Protein AF-A0A931TR23-F1 (afdb_monomer_lite)

Foldseek 3Di:
DCLDDPVLVVLLVVLVVLLVVLVVQLPDPDDPDPPDNPVCTNPDCCNVPVSVVSNVVSVVSNVCSSPVHPDPPPDD

Secondary structure (DSSP, 8-state):
-----HHHHHHHHHHHHHHHHHHHHHS----S-TT---HHHHT-HIIIIIHHHHHHHHHHHHHHHHHS--------

pLDDT: mean 73.88, std 14.96, range [40.53, 93.69]

Structure (mmCIF, N/CA/C/O backbone):
data_AF-A0A931TR23-F1
#
_entry.id   AF-A0A931TR23-F1
#
loop_
_atom_site.group_PDB
_atom_site.id
_atom_site.type_symbol
_atom_site.label_atom_id
_atom_site.label_alt_id
_atom_site.label_comp_id
_atom_site.label_asym_id
_atom_site.label_entity_id
_atom_site.label_seq_id
_atom_site.pdbx_PDB_ins_code
_atom_site.Cartn_x
_atom_site.Cartn_y
_atom_site.Cartn_z
_atom_site.occupancy
_atom_site.B_iso_or_equiv
_atom_site.auth_seq_id
_atom_site.auth_comp_id
_atom_site.auth_asym_id
_atom_site.auth_atom_id
_atom_site.pdbx_PDB_model_num
ATOM 1 N N . MET A 1 1 ? -22.867 8.854 8.090 1.00 42.50 1 MET A N 1
ATOM 2 C CA . MET A 1 1 ? -21.840 7.929 7.566 1.00 42.50 1 MET A CA 1
ATOM 3 C C . MET A 1 1 ? -20.573 8.071 8.405 1.00 42.50 1 MET A C 1
ATOM 5 O O . MET A 1 1 ? -19.677 8.806 8.037 1.00 42.50 1 MET A O 1
ATOM 9 N N . PHE A 1 2 ? -20.516 7.426 9.573 1.00 47.22 2 PHE A N 1
ATOM 10 C CA . PHE A 1 2 ? -19.313 7.395 10.417 1.00 47.22 2 PHE A CA 1
ATOM 11 C C . PHE A 1 2 ? -18.943 5.933 10.663 1.00 47.22 2 PHE A C 1
ATOM 13 O O . PHE A 1 2 ? -19.164 5.385 11.735 1.00 47.22 2 PHE A O 1
ATOM 20 N N . ALA A 1 3 ? -18.451 5.278 9.609 1.00 55.22 3 ALA A N 1
ATOM 21 C CA . ALA A 1 3 ? -18.023 3.879 9.653 1.00 55.22 3 ALA A CA 1
ATOM 22 C C . ALA A 1 3 ? -16.604 3.699 10.235 1.00 55.22 3 ALA A C 1
ATOM 24 O O . ALA A 1 3 ? -16.127 2.576 10.349 1.00 55.22 3 ALA A O 1
ATOM 25 N N . PHE A 1 4 ? -15.920 4.786 10.607 1.00 55.25 4 PHE A N 1
ATOM 26 C CA . PHE A 1 4 ? -14.509 4.760 10.982 1.00 55.25 4 PHE A CA 1
ATOM 27 C C . PHE A 1 4 ? -14.300 5.210 12.427 1.00 55.25 4 PHE A C 1
ATOM 29 O O . PHE A 1 4 ? -14.552 6.358 12.785 1.00 55.25 4 PHE A O 1
ATOM 36 N N . GLN A 1 5 ? -13.810 4.290 13.257 1.00 59.00 5 GLN A N 1
ATOM 37 C CA . GLN A 1 5 ? -13.297 4.585 14.594 1.00 59.00 5 GLN A CA 1
ATOM 38 C C . GLN A 1 5 ? -11.763 4.676 14.551 1.00 59.00 5 GLN A C 1
ATOM 40 O O . GLN A 1 5 ? -11.127 4.023 13.722 1.00 59.00 5 GLN A O 1
ATOM 45 N N . LYS A 1 6 ? -11.172 5.493 15.436 1.00 61.25 6 LYS A N 1
ATOM 46 C CA . LYS A 1 6 ? -9.745 5.894 15.433 1.00 61.25 6 LYS A CA 1
ATOM 47 C C . LYS A 1 6 ? -8.748 4.731 15.299 1.00 61.25 6 LYS A C 1
ATOM 49 O O . LYS A 1 6 ? -7.711 4.899 14.665 1.00 61.25 6 LYS A O 1
ATOM 54 N N . ASP A 1 7 ? -9.068 3.556 15.835 1.00 67.12 7 ASP A N 1
ATOM 55 C CA . ASP A 1 7 ? -8.180 2.387 15.785 1.00 67.12 7 ASP A CA 1
ATOM 56 C C . ASP A 1 7 ? -8.101 1.733 14.398 1.00 67.12 7 ASP A C 1
ATOM 58 O O . ASP A 1 7 ? -7.057 1.196 14.017 1.00 67.12 7 ASP A O 1
ATOM 62 N N . ASN A 1 8 ? -9.164 1.830 13.599 1.00 70.56 8 ASN A N 1
ATOM 63 C CA . ASN A 1 8 ? -9.192 1.276 12.244 1.00 70.56 8 ASN A CA 1
ATOM 64 C C . ASN A 1 8 ? -8.421 2.147 11.248 1.00 70.56 8 ASN A C 1
ATOM 66 O O . ASN A 1 8 ? -7.997 1.665 10.199 1.00 70.56 8 ASN A O 1
ATOM 70 N N . TYR A 1 9 ? -8.193 3.418 11.585 1.00 78.50 9 TYR A N 1
ATOM 71 C CA . TYR A 1 9 ? -7.495 4.364 10.719 1.00 78.50 9 TYR A CA 1
ATOM 72 C C . TYR A 1 9 ? -6.015 4.002 10.528 1.00 78.50 9 TYR A C 1
ATOM 74 O O . TYR A 1 9 ? -5.472 4.177 9.442 1.00 78.50 9 TYR A O 1
ATOM 82 N N . LYS A 1 10 ? -5.376 3.401 11.544 1.00 82.25 10 LYS A N 1
ATOM 83 C CA . LYS A 1 10 ? -4.000 2.888 11.424 1.00 82.25 10 LYS A CA 1
ATOM 84 C C . LYS A 1 10 ? -3.898 1.788 10.365 1.00 82.25 10 LYS A C 1
ATOM 86 O O . LYS A 1 10 ? -3.014 1.834 9.520 1.00 82.25 10 LYS A O 1
ATOM 91 N N . TRP A 1 11 ? -4.828 0.832 10.378 1.00 83.19 11 TRP A N 1
ATOM 92 C CA . TRP A 1 11 ? -4.869 -0.255 9.393 1.00 83.19 11 TRP A CA 1
ATOM 93 C C . TRP A 1 11 ? -5.220 0.247 7.991 1.00 83.19 11 TRP A C 1
ATOM 95 O O . TRP A 1 11 ? -4.637 -0.218 7.014 1.00 83.19 11 TRP A O 1
ATOM 105 N N . LEU A 1 12 ? -6.110 1.239 7.900 1.00 87.00 12 LEU A N 1
ATOM 106 C CA . LEU A 1 12 ? -6.441 1.907 6.644 1.00 87.00 12 LEU A CA 1
ATOM 107 C C . LEU A 1 12 ? -5.201 2.559 6.017 1.00 87.00 12 LEU A C 1
ATOM 109 O O . LEU A 1 12 ? -4.929 2.347 4.839 1.00 87.00 12 LEU A O 1
ATOM 113 N N . PHE A 1 13 ? -4.426 3.308 6.804 1.00 88.69 13 PHE A N 1
ATOM 114 C CA . PHE A 1 13 ? -3.203 3.944 6.317 1.00 88.69 13 PHE A CA 1
ATOM 115 C C . PHE A 1 13 ? -2.127 2.951 5.902 1.00 88.69 13 PHE A C 1
ATOM 117 O O . PHE A 1 13 ? -1.449 3.191 4.910 1.00 88.69 13 PHE A O 1
ATOM 124 N N . ILE A 1 14 ? -1.981 1.840 6.625 1.00 89.25 14 ILE A N 1
ATOM 125 C CA . ILE A 1 14 ? -1.047 0.777 6.237 1.00 89.25 14 ILE A CA 1
ATOM 126 C C . ILE A 1 14 ? -1.447 0.215 4.868 1.00 89.25 14 ILE A C 1
ATOM 128 O O . ILE A 1 14 ? -0.611 0.126 3.973 1.00 89.25 14 ILE A O 1
ATOM 132 N N . GLY A 1 15 ? -2.730 -0.097 4.669 1.00 88.88 15 GLY A N 1
ATOM 133 C CA . GLY A 1 15 ? -3.227 -0.581 3.380 1.00 88.88 15 GLY A CA 1
ATOM 134 C C . GLY A 1 15 ? -3.079 0.441 2.245 1.00 88.88 15 GLY A C 1
ATOM 135 O O . GLY A 1 15 ? -2.728 0.074 1.122 1.00 88.88 15 GLY A O 1
ATOM 136 N N . LEU A 1 16 ? -3.273 1.729 2.545 1.00 91.25 16 LEU A N 1
ATOM 137 C CA . LEU A 1 16 ? -3.054 2.824 1.598 1.00 91.25 16 LEU A CA 1
ATOM 138 C C . LEU A 1 16 ? -1.573 2.964 1.220 1.00 91.25 16 LEU A C 1
ATOM 140 O O . LEU A 1 16 ? -1.259 3.088 0.039 1.00 91.25 16 LEU A O 1
ATOM 144 N N . ALA A 1 17 ? -0.664 2.898 2.194 1.00 92.88 17 ALA A N 1
ATOM 145 C CA . ALA A 1 17 ? 0.775 2.973 1.956 1.00 92.88 17 ALA A CA 1
ATOM 146 C C . ALA A 1 17 ? 1.266 1.815 1.074 1.00 92.88 17 ALA A C 1
ATOM 148 O O . ALA A 1 17 ? 2.050 2.043 0.156 1.00 92.88 17 ALA A O 1
ATOM 149 N N . ILE A 1 18 ? 0.752 0.598 1.292 1.00 91.44 18 ILE A N 1
ATOM 150 C CA . ILE A 1 18 ? 1.047 -0.573 0.448 1.00 91.44 18 ILE A CA 1
ATOM 151 C C . ILE A 1 18 ? 0.578 -0.340 -0.994 1.00 91.44 18 ILE A C 1
ATOM 153 O O . ILE A 1 18 ? 1.317 -0.629 -1.933 1.00 91.44 18 ILE A O 1
ATOM 157 N N . ASN A 1 19 ? -0.622 0.219 -1.176 1.00 92.62 19 ASN A N 1
ATOM 158 C CA . ASN A 1 19 ? -1.142 0.561 -2.501 1.00 92.62 19 ASN A CA 1
ATOM 159 C C . ASN A 1 19 ? -0.247 1.583 -3.212 1.00 92.62 19 ASN A C 1
ATOM 161 O O . ASN A 1 19 ? 0.162 1.353 -4.346 1.00 92.62 19 ASN A O 1
ATOM 165 N N . ILE A 1 20 ? 0.104 2.675 -2.525 1.00 91.94 20 ILE A N 1
ATOM 166 C CA . ILE A 1 20 ? 1.001 3.712 -3.055 1.00 91.94 20 ILE A CA 1
ATOM 167 C C . ILE A 1 20 ? 2.341 3.095 -3.466 1.00 91.94 20 ILE A C 1
ATOM 169 O O . ILE A 1 20 ? 2.831 3.381 -4.555 1.00 91.94 20 ILE A O 1
ATOM 173 N N . LEU A 1 21 ? 2.905 2.204 -2.646 1.00 89.50 21 LEU A N 1
ATOM 174 C CA . LEU A 1 21 ? 4.149 1.509 -2.976 1.00 89.50 21 LEU A CA 1
ATOM 175 C C . LEU A 1 21 ? 4.005 0.647 -4.241 1.00 89.50 21 LEU A C 1
ATOM 177 O O . LEU A 1 21 ? 4.880 0.668 -5.103 1.00 89.50 21 LEU A O 1
ATOM 181 N N . GLY A 1 22 ? 2.889 -0.078 -4.371 1.00 87.19 22 GLY A N 1
ATOM 182 C CA . GLY A 1 22 ? 2.565 -0.885 -5.549 1.00 87.19 22 GLY A CA 1
ATOM 183 C C . GLY A 1 22 ? 2.446 -0.049 -6.825 1.00 87.19 22 GLY A C 1
ATOM 184 O O . GLY A 1 22 ? 2.986 -0.434 -7.859 1.00 87.19 22 GLY A O 1
ATOM 185 N N . PHE A 1 23 ? 1.825 1.129 -6.743 1.00 86.06 23 PHE A N 1
ATOM 186 C CA . PHE A 1 23 ? 1.777 2.072 -7.862 1.00 86.06 23 PHE A CA 1
ATOM 187 C C . PHE A 1 23 ? 3.152 2.662 -8.186 1.00 86.06 23 PHE A C 1
ATOM 189 O O . PHE A 1 23 ? 3.500 2.754 -9.358 1.00 86.06 23 PHE A O 1
ATOM 196 N N . ILE A 1 24 ? 3.973 2.998 -7.186 1.00 86.06 24 ILE A N 1
ATOM 197 C CA . ILE A 1 24 ? 5.348 3.478 -7.411 1.00 86.06 24 ILE A CA 1
ATOM 198 C C . ILE A 1 24 ? 6.186 2.415 -8.130 1.00 86.06 24 ILE A C 1
ATOM 200 O O . ILE A 1 24 ? 6.927 2.744 -9.050 1.00 86.06 24 ILE A O 1
ATOM 204 N N . LEU A 1 25 ? 6.029 1.137 -7.774 1.00 83.00 25 LEU A N 1
ATOM 205 C CA . LEU A 1 25 ? 6.686 0.024 -8.468 1.00 83.00 25 LEU A CA 1
ATOM 206 C C . LEU A 1 25 ? 6.279 -0.076 -9.950 1.00 83.00 25 LEU A C 1
ATOM 208 O O . LEU A 1 25 ? 7.092 -0.518 -10.763 1.00 83.00 25 LEU A O 1
ATOM 212 N N . MET A 1 26 ? 5.062 0.353 -10.315 1.00 81.69 26 MET A N 1
ATOM 213 C CA . MET A 1 26 ? 4.621 0.448 -11.716 1.00 81.69 26 MET A CA 1
ATOM 214 C C . MET A 1 26 ? 5.205 1.658 -12.453 1.00 81.69 26 MET A C 1
ATOM 216 O O . MET A 1 26 ? 5.320 1.608 -13.676 1.00 81.69 26 MET A O 1
ATOM 220 N N . ILE A 1 27 ? 5.579 2.732 -11.747 1.00 74.62 27 ILE A N 1
ATOM 221 C CA . ILE A 1 27 ? 6.183 3.926 -12.349 1.00 74.62 27 ILE A CA 1
ATOM 222 C C . ILE A 1 27 ? 7.632 3.596 -12.723 1.00 74.62 27 ILE A C 1
ATOM 224 O O . ILE A 1 27 ? 8.571 3.746 -11.944 1.00 74.62 27 ILE A O 1
ATOM 228 N N . GLY A 1 28 ? 7.816 3.106 -13.943 1.00 69.38 28 GLY A N 1
ATOM 229 C CA . GLY A 1 28 ? 9.121 2.959 -14.569 1.00 69.38 28 GLY A CA 1
ATOM 230 C C . GLY A 1 28 ? 9.071 2.083 -15.817 1.00 69.38 28 GLY A C 1
ATOM 231 O O . GLY A 1 28 ? 8.098 1.372 -16.053 1.00 69.38 28 GLY A O 1
ATOM 232 N N . GLY A 1 29 ? 10.146 2.119 -16.608 1.00 61.28 29 GLY A N 1
ATOM 233 C CA . GLY A 1 29 ? 10.236 1.403 -17.891 1.00 61.28 29 GLY A CA 1
ATOM 234 C C . GLY A 1 29 ? 9.779 2.234 -19.083 1.00 61.28 29 GLY A C 1
ATOM 235 O O . GLY A 1 29 ? 9.804 1.747 -20.207 1.00 61.28 29 GLY A O 1
ATOM 236 N N . GLY A 1 30 ? 9.394 3.491 -18.847 1.00 58.56 30 GLY A N 1
ATOM 237 C CA . GLY A 1 30 ? 9.305 4.488 -19.904 1.00 58.56 30 GLY A CA 1
ATOM 238 C C . GLY A 1 30 ? 10.704 4.799 -20.425 1.00 58.56 30 GLY A C 1
ATOM 239 O O . GLY A 1 30 ? 11.594 5.130 -19.649 1.00 58.56 30 GLY A O 1
ATOM 240 N N . THR A 1 31 ? 10.885 4.652 -21.730 1.00 56.34 31 THR A N 1
ATOM 241 C CA . THR A 1 31 ? 12.050 5.149 -22.462 1.00 56.34 31 THR A CA 1
ATOM 242 C C . THR A 1 31 ? 11.746 6.564 -22.959 1.00 56.34 31 THR A C 1
ATOM 244 O O . THR A 1 31 ? 10.611 6.843 -23.351 1.00 56.34 31 THR A O 1
ATOM 247 N N . ASP A 1 32 ? 12.741 7.452 -22.957 1.00 62.38 32 ASP A N 1
ATOM 248 C CA . ASP A 1 32 ? 12.613 8.799 -23.533 1.00 62.38 32 ASP A CA 1
ATOM 249 C C . ASP A 1 32 ? 12.498 8.769 -25.073 1.00 62.38 32 ASP A C 1
ATOM 251 O O . ASP A 1 32 ? 12.038 9.733 -25.685 1.00 62.38 32 ASP A O 1
ATOM 255 N N . ASP A 1 33 ? 12.856 7.643 -25.706 1.00 63.47 33 ASP A N 1
ATOM 256 C CA . ASP A 1 33 ? 12.778 7.437 -27.151 1.00 63.47 33 ASP A CA 1
ATOM 257 C C . ASP A 1 33 ? 11.642 6.461 -27.517 1.00 63.47 33 ASP A C 1
ATOM 259 O O . ASP A 1 33 ? 11.800 5.245 -27.373 1.00 63.47 33 ASP A O 1
ATOM 263 N N . PRO A 1 34 ? 10.526 6.916 -28.121 1.00 63.41 34 PRO A N 1
ATOM 264 C CA . PRO A 1 34 ? 9.418 6.041 -28.532 1.00 63.41 34 PRO A CA 1
ATOM 265 C C . PRO A 1 34 ? 9.798 5.006 -29.612 1.00 63.41 34 PRO A C 1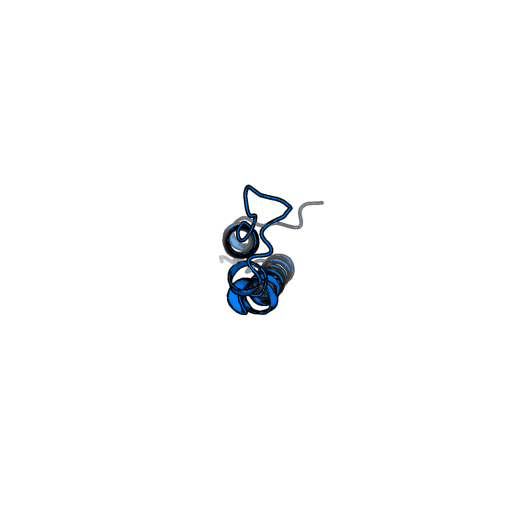
ATOM 267 O O . PRO A 1 34 ? 8.986 4.152 -29.963 1.00 63.41 34 PRO A O 1
ATOM 270 N N . LYS A 1 35 ? 11.023 5.078 -30.155 1.00 64.88 35 LYS A N 1
ATOM 271 C CA . LYS A 1 35 ? 11.582 4.139 -31.140 1.00 64.88 35 LYS A CA 1
ATOM 272 C C . LYS A 1 35 ? 12.480 3.057 -30.525 1.00 64.88 35 LYS A C 1
ATOM 274 O O . LYS A 1 35 ? 12.795 2.093 -31.219 1.00 64.88 35 LYS A O 1
ATOM 279 N N . GLN A 1 36 ? 12.887 3.186 -29.259 1.00 60.44 36 GLN A N 1
ATOM 280 C CA . GLN A 1 36 ? 13.757 2.222 -28.579 1.00 60.44 36 GLN A CA 1
ATOM 281 C C . GLN A 1 36 ? 12.937 1.343 -27.635 1.00 60.44 36 GLN A C 1
ATOM 283 O O . GLN A 1 36 ? 12.723 1.655 -26.469 1.00 60.44 36 GLN A O 1
ATOM 288 N N . PHE A 1 37 ? 12.445 0.216 -28.144 1.00 60.19 37 PHE A N 1
ATOM 289 C CA . PHE A 1 37 ? 11.616 -0.691 -27.358 1.00 60.19 37 PHE A CA 1
ATOM 290 C C . PHE A 1 37 ? 12.478 -1.510 -26.378 1.00 60.19 37 PHE A C 1
ATOM 292 O O . PHE A 1 37 ? 12.908 -2.622 -26.684 1.00 60.19 37 PHE A O 1
ATOM 299 N N . ASN A 1 38 ? 12.738 -0.963 -25.187 1.00 62.00 38 ASN A N 1
ATOM 300 C CA . ASN A 1 38 ? 13.436 -1.657 -24.098 1.00 62.00 38 ASN A CA 1
ATOM 301 C C . ASN A 1 38 ? 12.523 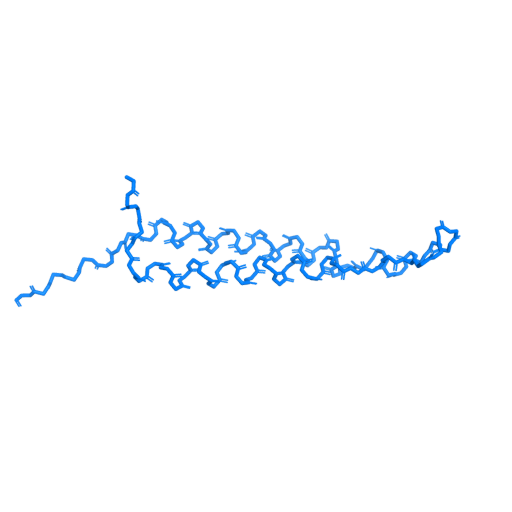-2.712 -23.449 1.00 62.00 38 ASN A C 1
ATOM 303 O O . ASN A 1 38 ? 12.017 -2.544 -22.337 1.00 62.00 38 ASN A O 1
ATOM 307 N N . ALA A 1 39 ? 12.312 -3.825 -24.160 1.00 59.31 39 ALA A N 1
ATOM 308 C CA . ALA A 1 39 ? 11.464 -4.935 -23.726 1.00 59.31 39 ALA A CA 1
ATOM 309 C C . ALA A 1 39 ? 11.851 -5.466 -22.333 1.00 59.31 39 ALA A C 1
ATOM 311 O O . ALA A 1 39 ? 10.977 -5.802 -21.542 1.00 59.31 39 ALA A O 1
ATOM 312 N N . SER A 1 40 ? 13.139 -5.478 -21.990 1.00 63.81 40 SER A N 1
ATOM 313 C CA . SER A 1 40 ? 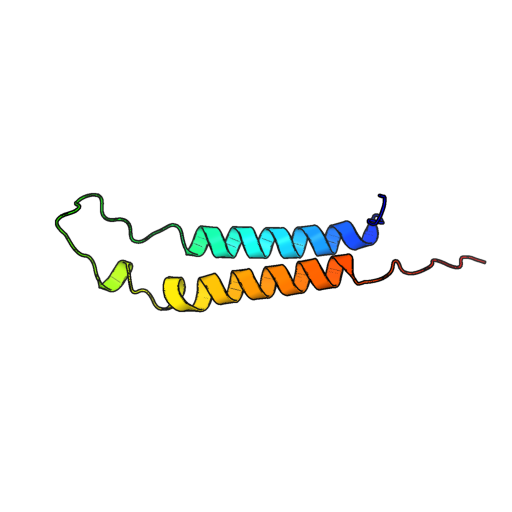13.628 -5.955 -20.690 1.00 63.81 40 SER A CA 1
ATOM 314 C C . SER A 1 40 ? 13.188 -5.084 -19.504 1.00 63.81 40 SER A C 1
ATOM 316 O O . SER A 1 40 ? 13.017 -5.595 -18.399 1.00 63.81 40 SER A O 1
ATOM 318 N N . GLU A 1 41 ? 12.984 -3.779 -19.712 1.00 61.97 41 GLU A N 1
ATOM 319 C CA . GLU A 1 41 ? 12.532 -2.863 -18.656 1.00 61.97 41 GLU A CA 1
ATOM 320 C C . GLU A 1 41 ? 11.004 -2.751 -18.603 1.00 61.97 41 GLU A C 1
ATOM 322 O O . GLU A 1 41 ? 10.425 -2.656 -17.517 1.00 61.97 41 GLU A O 1
ATOM 327 N N . LEU A 1 42 ? 10.338 -2.812 -19.758 1.00 62.75 42 LEU A N 1
ATOM 328 C CA . LEU A 1 42 ? 8.876 -2.821 -19.854 1.00 62.75 42 LEU A CA 1
ATOM 329 C C . LEU A 1 42 ? 8.276 -4.134 -19.331 1.00 62.75 42 LEU A C 1
ATOM 331 O O . LEU A 1 42 ? 7.337 -4.115 -18.537 1.00 62.75 42 LEU A O 1
ATOM 335 N N . PHE A 1 43 ? 8.856 -5.275 -19.710 1.00 63.31 43 PHE A N 1
ATOM 336 C CA . PHE A 1 43 ? 8.430 -6.6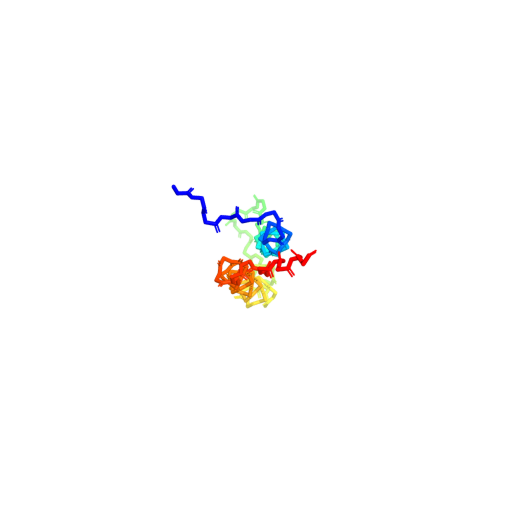11 -19.283 1.00 63.31 43 PHE A CA 1
ATOM 337 C C . PHE A 1 43 ? 9.198 -7.100 -18.055 1.00 63.31 43 PHE A C 1
ATOM 339 O O . PHE A 1 43 ? 9.538 -8.278 -17.941 1.00 63.31 43 PHE A O 1
ATOM 346 N N . SER A 1 44 ? 9.464 -6.209 -17.097 1.00 68.06 44 SER A N 1
ATOM 347 C CA . SER A 1 44 ? 9.974 -6.660 -15.808 1.00 68.06 44 SER A CA 1
ATOM 348 C C . SER A 1 44 ? 8.883 -7.476 -15.092 1.00 68.06 44 SER A C 1
ATOM 350 O O . SER A 1 44 ? 7.788 -6.948 -14.858 1.00 68.06 44 SER A O 1
ATOM 352 N N . PRO A 1 45 ? 9.150 -8.731 -14.677 1.00 69.94 45 PRO A N 1
ATOM 353 C CA . PRO A 1 45 ? 8.187 -9.539 -13.919 1.00 69.94 45 PRO A CA 1
ATOM 354 C C . PRO A 1 45 ? 7.772 -8.866 -12.598 1.00 69.94 45 PRO A C 1
ATOM 356 O O . PRO A 1 45 ? 6.698 -9.135 -12.058 1.00 69.94 45 PRO A O 1
ATOM 359 N N . VAL A 1 46 ? 8.581 -7.921 -12.108 1.00 75.88 46 VAL A N 1
ATOM 360 C CA . VAL A 1 46 ? 8.255 -7.082 -10.951 1.00 75.88 46 VAL A CA 1
ATOM 361 C C . VAL A 1 46 ? 7.084 -6.138 -11.252 1.00 75.88 46 VAL A C 1
ATOM 363 O O . VAL A 1 46 ? 6.192 -5.984 -10.424 1.00 75.88 46 VAL A O 1
ATOM 366 N N . ARG A 1 47 ? 7.026 -5.543 -12.446 1.00 73.56 47 ARG A N 1
ATOM 367 C CA . ARG A 1 47 ? 5.959 -4.599 -12.822 1.00 73.56 47 ARG A CA 1
ATOM 368 C C . ARG A 1 47 ? 4.686 -5.308 -13.267 1.00 73.56 47 ARG A C 1
ATOM 370 O O . ARG A 1 47 ? 3.595 -4.869 -12.923 1.00 73.56 47 ARG A O 1
ATOM 377 N N . LEU A 1 48 ? 4.830 -6.421 -13.987 1.00 78.88 48 LEU A N 1
ATOM 378 C CA . LEU A 1 48 ? 3.698 -7.192 -14.512 1.00 78.88 48 LEU A CA 1
ATOM 379 C C . LEU A 1 48 ? 3.002 -8.056 -13.463 1.00 78.88 48 LEU A C 1
ATOM 381 O O . LEU A 1 48 ? 1.787 -8.214 -13.529 1.00 78.88 48 LEU A O 1
ATOM 385 N N . THR A 1 49 ?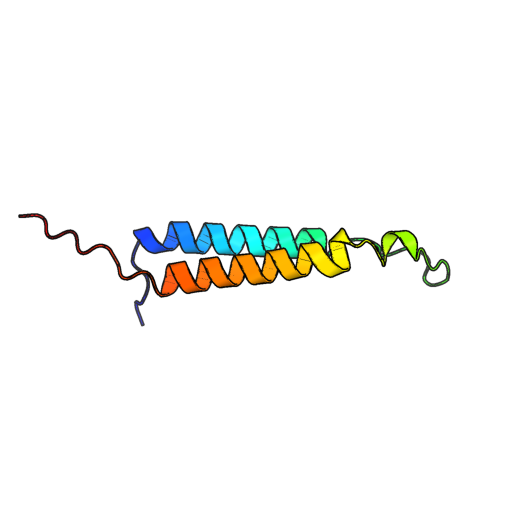 3.746 -8.604 -12.500 1.00 83.00 49 THR A N 1
ATOM 386 C CA . THR A 1 49 ? 3.193 -9.572 -11.543 1.00 83.00 49 THR A CA 1
ATOM 387 C C . THR A 1 49 ? 3.246 -9.044 -10.119 1.00 83.00 49 THR A C 1
ATOM 389 O O . THR A 1 49 ? 2.227 -9.021 -9.434 1.00 83.00 49 THR A O 1
ATOM 392 N N . VAL A 1 50 ? 4.414 -8.584 -9.662 1.00 84.50 50 VAL A N 1
ATOM 393 C CA . VAL A 1 50 ? 4.601 -8.205 -8.251 1.00 84.50 50 VAL A CA 1
ATOM 394 C C . VAL A 1 50 ? 3.824 -6.936 -7.908 1.00 84.50 50 VAL A C 1
ATOM 396 O O . VAL A 1 50 ? 3.139 -6.908 -6.889 1.00 84.50 50 VAL A O 1
ATOM 399 N N . ALA A 1 51 ? 3.869 -5.914 -8.762 1.00 85.94 51 ALA A N 1
ATOM 400 C CA . ALA A 1 51 ? 3.173 -4.653 -8.532 1.00 85.94 51 ALA A CA 1
ATOM 401 C C . ALA A 1 51 ? 1.637 -4.801 -8.455 1.00 85.94 51 ALA A C 1
ATOM 403 O O . ALA A 1 51 ? 1.066 -4.381 -7.443 1.00 85.94 51 ALA A O 1
ATOM 404 N N . PRO A 1 52 ? 0.939 -5.435 -9.424 1.00 86.69 52 PRO A N 1
ATOM 405 C CA . PRO A 1 52 ? -0.506 -5.632 -9.307 1.00 86.69 52 PRO A CA 1
ATOM 406 C C . PRO A 1 52 ? -0.875 -6.556 -8.142 1.00 86.69 52 PRO A C 1
ATOM 408 O O . PRO A 1 52 ? -1.880 -6.316 -7.474 1.00 86.69 52 PRO A O 1
ATOM 411 N N . PHE A 1 53 ? -0.045 -7.553 -7.821 1.00 91.50 53 PHE A N 1
ATOM 412 C CA . PHE A 1 53 ? -0.266 -8.389 -6.641 1.00 91.50 53 PHE A CA 1
ATOM 413 C C . PHE A 1 53 ? -0.169 -7.581 -5.336 1.00 91.50 53 PHE A C 1
ATOM 415 O O . PHE A 1 53 ? -1.003 -7.747 -4.443 1.00 91.50 53 PHE A O 1
ATOM 422 N N . LEU A 1 54 ? 0.790 -6.652 -5.241 1.00 90.31 54 LEU A N 1
ATOM 423 C CA . LEU A 1 54 ? 0.940 -5.746 -4.097 1.00 90.31 54 LEU A CA 1
ATOM 424 C C . LEU A 1 54 ? -0.283 -4.836 -3.922 1.00 90.31 54 LEU A C 1
ATOM 426 O O . LEU A 1 54 ? -0.759 -4.646 -2.804 1.00 90.31 54 LEU A O 1
ATOM 430 N N . ILE A 1 55 ? -0.802 -4.296 -5.027 1.00 91.75 55 ILE A N 1
ATOM 431 C CA . ILE A 1 55 ? -1.998 -3.442 -5.043 1.00 91.75 55 ILE A CA 1
ATOM 432 C C . ILE A 1 55 ? -3.214 -4.221 -4.533 1.00 91.75 55 ILE A C 1
ATOM 434 O O . ILE A 1 55 ? -3.922 -3.749 -3.639 1.00 91.75 55 ILE A O 1
ATOM 438 N N . VAL A 1 56 ? -3.426 -5.442 -5.037 1.00 93.69 56 VAL A N 1
ATOM 439 C CA . VAL A 1 56 ? -4.511 -6.326 -4.581 1.00 93.69 56 VAL A CA 1
ATOM 440 C C . VAL A 1 56 ? -4.367 -6.642 -3.092 1.00 93.69 56 VAL A C 1
ATOM 442 O O . VAL A 1 56 ? -5.335 -6.503 -2.343 1.00 93.69 56 VAL A O 1
ATOM 445 N N . ALA A 1 57 ? -3.164 -6.990 -2.629 1.00 92.56 57 ALA A N 1
ATOM 446 C CA . ALA A 1 57 ? -2.900 -7.223 -1.211 1.00 92.56 57 ALA A CA 1
ATOM 447 C C . ALA A 1 57 ? -3.205 -5.974 -0.360 1.00 92.56 57 ALA A C 1
ATOM 449 O O 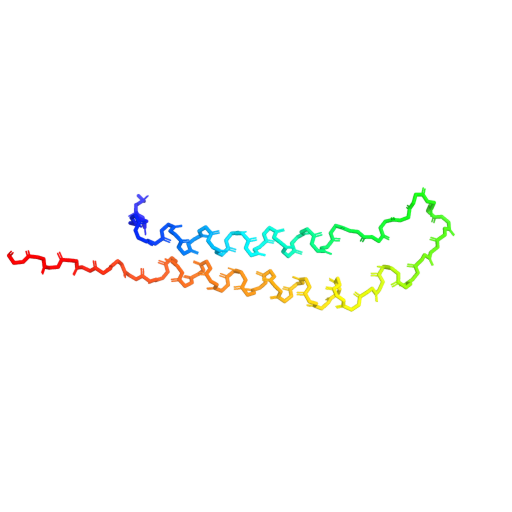. ALA A 1 57 ? -3.847 -6.077 0.688 1.00 92.56 57 ALA A O 1
ATOM 450 N N . GLY A 1 58 ? -2.827 -4.784 -0.835 1.00 90.88 58 GLY A N 1
ATOM 451 C CA . GLY A 1 58 ? -3.162 -3.512 -0.197 1.00 90.88 58 GLY A CA 1
ATOM 452 C C . GLY A 1 58 ? -4.674 -3.289 -0.089 1.00 90.88 58 GLY A C 1
ATOM 453 O O . GLY A 1 58 ? -5.161 -2.894 0.972 1.00 90.88 58 GLY A O 1
ATOM 454 N N . TYR A 1 59 ? -5.438 -3.608 -1.138 1.00 91.50 59 TYR A N 1
ATOM 455 C CA . TYR A 1 59 ? -6.902 -3.537 -1.102 1.00 91.50 59 TYR A CA 1
ATOM 456 C C . TYR A 1 59 ? -7.514 -4.525 -0.107 1.00 91.50 59 TYR A C 1
ATOM 458 O O . TYR A 1 59 ? -8.425 -4.146 0.627 1.00 91.50 59 TYR A O 1
ATOM 466 N N . VAL A 1 60 ? -6.997 -5.753 -0.013 1.00 91.56 60 VAL A N 1
ATOM 467 C CA . VAL A 1 60 ? -7.447 -6.735 0.990 1.00 91.56 60 VAL A CA 1
ATOM 468 C C . VAL A 1 60 ? -7.230 -6.205 2.410 1.00 91.56 60 VAL A C 1
ATOM 470 O O . VAL A 1 60 ? -8.125 -6.315 3.249 1.00 91.56 60 VAL A O 1
ATOM 473 N N . VAL A 1 61 ? -6.088 -5.564 2.677 1.00 88.44 61 VAL A N 1
ATOM 474 C CA . VAL A 1 61 ? -5.799 -4.938 3.980 1.00 88.44 61 VAL A CA 1
ATOM 475 C C . VAL A 1 61 ? -6.756 -3.779 4.271 1.00 88.44 61 VAL A C 1
ATOM 477 O O . VAL A 1 61 ? -7.253 -3.674 5.392 1.00 88.44 61 VAL A O 1
ATOM 480 N N . ILE A 1 62 ? -7.064 -2.937 3.279 1.00 87.06 62 ILE A N 1
ATOM 481 C CA . ILE A 1 62 ? -8.042 -1.842 3.413 1.00 87.06 62 ILE A CA 1
ATOM 482 C C . ILE A 1 62 ? -9.440 -2.397 3.707 1.00 87.06 62 ILE A C 1
ATOM 484 O O . ILE A 1 62 ? -10.096 -1.943 4.644 1.00 87.06 62 ILE A O 1
ATOM 488 N N . ILE A 1 63 ? -9.888 -3.401 2.951 1.00 87.38 63 ILE A N 1
ATOM 489 C CA . ILE A 1 63 ? -11.186 -4.055 3.154 1.00 87.38 63 ILE A CA 1
ATOM 490 C C . ILE A 1 63 ? -11.249 -4.653 4.560 1.00 87.38 63 ILE A C 1
ATOM 492 O O . ILE A 1 63 ? -12.217 -4.417 5.284 1.00 87.38 63 ILE A O 1
ATOM 496 N N . TYR A 1 64 ? -10.195 -5.346 4.995 1.00 85.38 64 TYR A N 1
ATOM 497 C CA . TYR A 1 64 ? -10.097 -5.863 6.356 1.00 85.38 64 TYR A CA 1
ATOM 498 C C . TYR A 1 64 ? -10.151 -4.742 7.405 1.00 85.38 64 TYR A C 1
ATOM 500 O O . TYR A 1 64 ? -10.870 -4.869 8.393 1.00 85.38 64 TYR A O 1
ATOM 508 N N . ALA A 1 65 ? -9.458 -3.620 7.190 1.00 83.81 65 ALA A N 1
ATOM 509 C CA . ALA A 1 65 ? -9.482 -2.465 8.088 1.00 83.81 65 ALA A CA 1
ATOM 510 C C . ALA A 1 65 ? -10.885 -1.847 8.228 1.00 83.81 65 ALA A C 1
ATOM 512 O O . ALA A 1 65 ? -11.258 -1.407 9.316 1.00 83.81 65 ALA A O 1
ATOM 513 N N . ILE A 1 66 ? -11.665 -1.834 7.144 1.00 80.44 66 ILE A N 1
ATOM 514 C CA . ILE A 1 66 ? -13.052 -1.350 7.127 1.00 80.44 66 ILE A CA 1
ATOM 515 C C . ILE A 1 66 ? -13.986 -2.359 7.807 1.00 80.44 66 ILE A C 1
ATOM 517 O O . ILE A 1 66 ? -14.825 -1.977 8.620 1.00 80.44 66 ILE A O 1
ATOM 521 N N . MET A 1 67 ? -13.834 -3.650 7.500 1.00 81.38 67 MET A N 1
ATOM 522 C CA . MET A 1 67 ? -14.680 -4.722 8.038 1.00 81.38 67 MET A CA 1
ATOM 523 C C . MET A 1 67 ? -14.414 -5.021 9.515 1.00 81.38 67 MET A C 1
ATOM 525 O O . MET A 1 67 ? -15.314 -5.497 10.215 1.00 81.38 67 MET A O 1
ATOM 529 N N . LYS A 1 68 ? -13.193 -4.774 10.003 1.00 69.44 68 LYS A N 1
ATOM 530 C CA . LYS A 1 68 ? -12.810 -5.009 11.395 1.00 69.44 68 LYS A CA 1
ATOM 531 C C . LYS A 1 68 ? -13.659 -4.126 12.302 1.00 69.44 68 LYS A C 1
ATOM 533 O O . LYS A 1 68 ? -13.399 -2.941 12.453 1.00 69.44 68 LYS A O 1
ATOM 538 N N . LYS A 1 69 ? -14.693 -4.699 12.919 1.00 62.31 69 LYS A N 1
ATOM 539 C CA . LYS A 1 69 ? -15.542 -3.965 13.863 1.00 62.31 69 LYS A CA 1
ATOM 540 C C . LYS A 1 69 ? -14.674 -3.396 14.995 1.00 62.31 69 LYS A C 1
ATOM 542 O O . LYS A 1 69 ? -13.780 -4.102 15.472 1.00 62.31 69 LYS A O 1
ATOM 547 N N . PRO A 1 70 ? -14.917 -2.145 15.424 1.00 57.59 70 PRO A N 1
ATOM 548 C CA . PRO A 1 70 ? -14.157 -1.537 16.505 1.00 57.59 70 PRO A CA 1
ATOM 549 C C . PRO A 1 70 ? -14.224 -2.433 17.738 1.00 57.59 70 PRO A C 1
ATOM 551 O O . PRO A 1 70 ? -15.289 -2.952 18.090 1.00 57.59 70 PRO A O 1
ATOM 554 N N . LYS A 1 71 ? -13.077 -2.635 18.390 1.00 54.00 71 LYS A N 1
ATOM 555 C CA . LYS A 1 71 ? -13.028 -3.328 19.675 1.00 54.00 71 LYS A CA 1
ATOM 556 C C . LYS A 1 71 ? -13.881 -2.499 20.633 1.00 54.00 71 LYS A C 1
ATOM 558 O O . LYS A 1 71 ? -13.514 -1.379 20.976 1.00 54.00 71 LYS A O 1
ATOM 563 N N . LYS A 1 72 ? -15.054 -3.014 21.010 1.00 46.56 72 LYS A N 1
ATOM 564 C CA . LYS A 1 72 ? -15.891 -2.399 22.040 1.00 46.56 72 LYS A CA 1
ATOM 565 C C . LYS A 1 72 ? -15.064 -2.430 23.321 1.00 46.56 72 LYS A C 1
ATOM 567 O O . LYS A 1 72 ? -14.953 -3.477 23.954 1.00 46.56 72 LYS A O 1
ATOM 572 N N . ASN A 1 73 ? -14.448 -1.305 23.670 1.00 52.25 73 ASN A N 1
ATOM 573 C CA . ASN A 1 73 ? -13.856 -1.115 24.984 1.00 52.25 73 ASN A CA 1
ATOM 574 C C . ASN A 1 73 ? -15.026 -1.027 25.968 1.00 52.25 73 ASN A C 1
ATOM 576 O O . ASN A 1 73 ? -15.522 0.055 26.269 1.00 52.25 73 ASN A O 1
ATOM 580 N N . ILE A 1 74 ? -15.532 -2.189 26.393 1.00 51.12 74 ILE A N 1
ATOM 581 C CA . ILE A 1 74 ? -16.395 -2.305 27.566 1.00 51.12 74 ILE A CA 1
ATOM 582 C C . ILE A 1 74 ? -15.474 -2.065 28.761 1.00 51.12 74 ILE A C 1
ATOM 584 O O . ILE A 1 74 ? -14.982 -3.014 29.363 1.00 51.12 74 ILE A O 1
ATOM 588 N N . ASN A 1 75 ? -15.159 -0.800 29.035 1.00 49.56 75 ASN A N 1
ATOM 589 C CA . ASN A 1 75 ? -14.539 -0.446 30.299 1.00 49.56 75 ASN A CA 1
ATOM 590 C C . ASN A 1 75 ? -15.646 -0.296 31.341 1.00 49.56 75 ASN A C 1
ATOM 592 O O . ASN A 1 75 ? -16.608 0.448 31.155 1.00 49.56 75 ASN A O 1
ATOM 596 N N . LYS A 1 76 ? -15.479 -1.143 32.351 1.00 40.53 76 LYS A N 1
ATOM 597 C CA . LYS A 1 76 ? -16.212 -1.295 33.597 1.00 40.53 76 LYS A CA 1
ATOM 598 C C . LYS A 1 76 ? -15.987 -0.094 34.510 1.00 40.53 76 LYS A C 1
ATOM 600 O O . LYS A 1 76 ? -14.883 0.489 34.416 1.00 40.53 76 LYS A O 1
#

Sequence (76 aa):
MFAFQKDNYKWLFIGLAINILGFILMIGGGTDDPKQFNASELFSPVRLTVAPFLIVAGYVVIIYAIMKKPKKNINK

Radius of gyration: 18.52 Å; chains: 1; bounding box: 36×18×65 Å